Protein AF-A0A2D4J0N1-F1 (afdb_monomer)

InterPro domains:
  IPR003316 E2F/DP family, winged-helix DNA-binding domain [PF02319] (2-57)
  IPR003316 E2F/DP family, winged-helix DNA-binding domain [SM01372] (1-57)
  IPR015633 E2F Family [PTHR12081] (1-109)
  IPR036388 Winged helix-like DNA-binding domain superfamily [G3DSA:1.10.10.10] (1-60)
  IPR036390 Winged helix DNA-binding domain superfamily [SSF46785] (2-55)
  IPR037241 E2F-DP heterodimerization region [SSF144074] (69-108)

Mean predicted aligned error: 12.33 Å

Foldseek 3Di:
DVLVVQQLQDEQSKDFQVVSCVVVVPPDSVVVCVVVVVCVVVPQWDDPDPGIIGGPDPDDRHDPPVVVVVVVVVVVVVVVVVVVVVVVVVVVVVVVVVVVVVVVVVVVD

Nearest PDB structures (foldseek):
  1cf7-assembly1_A  TM=9.723E-01  e=5.950E-06  Homo sapiens
  5hs9-assembly1_B  TM=6.676E-01  e=5.054E-02  Bacillus subtilis subsp. subtilis str. 168
  8f8u-assembly1_A  TM=6.420E-01  e=2.590E+00  Klebsiella pneumoniae subsp. pneumoniae 1158
  4p9u-assembly2_A  TM=7.493E-01  e=7.297E+00  Vibrio cholerae

Secondary structure (DSSP, 8-state):
-HHHHHHHHSGGGEEEHHHHHHHTT-S-THHHHHHHHHHHHTTSEEEEETTEEEE-S--TTTHHHHHHHHHHHHHHHHHHHHHHHHHHHHHHHHHHHHHHHHHHHHH--

Radius of gyration: 28.53 Å; Cα contacts (8 Å, |Δi|>4): 82; chains: 1; bounding box: 64×23×78 Å

pLDDT: mean 80.96, std 12.72, range [46.28, 97.12]

Organism: NCBI:txid129467

Sequence (109 aa):
TKFVSLLQEAKDGVLDLKAAADTLAVRQKRRIYDITNVLEGIDLIEKKSKNSIQWKGVGAGCNTKEVIERLRYLEAEIEELEIKEKELDQQKLWLQQSIKNVKEDSINK

Structure (mmCIF, N/CA/C/O backbone):
data_AF-A0A2D4J0N1-F1
#
_entry.id   AF-A0A2D4J0N1-F1
#
loop_
_atom_site.group_PDB
_atom_site.id
_atom_site.type_symbol
_atom_site.label_atom_id
_atom_site.label_alt_id
_atom_site.label_comp_id
_atom_site.label_asym_id
_atom_site.label_entity_id
_atom_site.label_seq_id
_atom_site.pdbx_PDB_ins_code
_atom_site.Cartn_x
_atom_site.Cartn_y
_atom_site.Cartn_z
_atom_site.occupancy
_atom_site.B_iso_or_equiv
_atom_site.auth_seq_id
_atom_site.auth_comp_id
_atom_site.auth_asym_id
_atom_site.auth_atom_id
_atom_site.pdbx_PDB_model_num
ATOM 1 N N . THR A 1 1 ? 13.668 12.816 -18.605 1.00 58.03 1 THR A N 1
ATOM 2 C CA . THR A 1 1 ? 12.321 12.672 -18.006 1.00 58.03 1 THR A CA 1
ATOM 3 C C . THR A 1 1 ? 11.466 11.571 -18.632 1.00 58.03 1 THR A C 1
ATOM 5 O O . THR A 1 1 ? 10.650 11.021 -17.915 1.00 58.03 1 THR A O 1
ATOM 8 N N . LYS A 1 2 ? 11.685 11.152 -19.891 1.00 76.06 2 LYS A N 1
ATOM 9 C CA . LYS A 1 2 ? 10.863 10.122 -20.570 1.00 76.06 2 LYS A CA 1
ATOM 10 C C . LYS A 1 2 ? 10.742 8.749 -19.870 1.00 76.06 2 LYS A C 1
ATOM 12 O O . LYS A 1 2 ? 9.695 8.131 -19.967 1.00 76.06 2 LYS A O 1
ATOM 17 N N . PHE A 1 3 ? 11.779 8.268 -19.170 1.00 77.50 3 PHE A N 1
ATOM 18 C CA . PHE A 1 3 ? 11.726 6.967 -18.470 1.00 77.50 3 PHE A CA 1
ATOM 19 C C . PHE A 1 3 ? 10.685 6.955 -17.342 1.00 77.50 3 PHE A C 1
ATOM 21 O O . PHE A 1 3 ? 9.946 5.990 -17.199 1.00 77.50 3 PHE A O 1
ATOM 28 N N . VAL A 1 4 ? 10.599 8.049 -16.578 1.00 77.38 4 VAL A N 1
ATOM 29 C CA . VAL A 1 4 ? 9.616 8.189 -15.494 1.00 77.38 4 VAL A CA 1
ATOM 30 C C . VAL A 1 4 ? 8.205 8.321 -16.064 1.00 77.38 4 VAL A C 1
ATOM 32 O O . VAL A 1 4 ? 7.297 7.699 -15.534 1.00 77.38 4 VAL A O 1
ATOM 35 N N . SER A 1 5 ? 8.023 9.047 -17.172 1.00 77.50 5 SER A N 1
ATOM 36 C CA . SER A 1 5 ? 6.723 9.124 -17.855 1.00 77.50 5 SER A CA 1
ATOM 37 C C . SER A 1 5 ? 6.242 7.747 -18.318 1.00 77.50 5 SER A C 1
ATOM 39 O O . SER A 1 5 ? 5.121 7.374 -18.008 1.00 77.50 5 SER A O 1
ATOM 41 N N . LEU A 1 6 ? 7.111 6.939 -18.939 1.00 79.69 6 LEU A N 1
ATOM 42 C CA . LEU A 1 6 ? 6.765 5.566 -19.336 1.00 79.69 6 LEU A CA 1
ATOM 43 C C . LEU A 1 6 ? 6.404 4.679 -18.142 1.00 79.69 6 LEU A C 1
ATOM 45 O O . LEU A 1 6 ? 5.522 3.838 -18.242 1.00 79.69 6 LEU A O 1
ATOM 49 N N . LEU A 1 7 ? 7.082 4.868 -17.012 1.00 78.25 7 LEU A N 1
ATOM 50 C CA . LEU A 1 7 ? 6.816 4.130 -15.781 1.00 78.25 7 LEU A CA 1
ATOM 51 C C . LEU A 1 7 ? 5.500 4.558 -15.110 1.00 78.25 7 LEU A C 1
ATOM 53 O O . LEU A 1 7 ? 4.833 3.729 -14.503 1.00 78.25 7 LEU A O 1
ATOM 57 N N . GLN A 1 8 ? 5.119 5.833 -15.238 1.00 73.00 8 GLN A N 1
ATOM 58 C CA . GLN A 1 8 ? 3.842 6.374 -14.758 1.00 73.00 8 GLN A CA 1
ATOM 59 C C . GLN A 1 8 ? 2.663 6.027 -15.679 1.00 73.00 8 GLN A C 1
ATOM 61 O O . GLN A 1 8 ? 1.549 5.865 -15.196 1.00 73.00 8 GLN A O 1
ATOM 66 N N . GLU A 1 9 ? 2.898 5.918 -16.987 1.00 73.75 9 GLU A N 1
ATOM 67 C CA . GLU A 1 9 ? 1.902 5.510 -17.987 1.00 73.75 9 GLU A CA 1
ATOM 68 C C . GLU A 1 9 ? 1.709 3.985 -18.036 1.00 73.75 9 GLU A C 1
ATOM 70 O O . GLU A 1 9 ? 0.692 3.501 -18.535 1.00 73.75 9 GLU A O 1
ATOM 75 N N . ALA A 1 10 ? 2.675 3.216 -17.523 1.00 73.75 10 ALA A N 1
ATOM 76 C CA . ALA A 1 10 ? 2.598 1.766 -17.473 1.00 73.75 10 ALA A CA 1
ATOM 77 C C . ALA A 1 10 ? 1.452 1.300 -16.563 1.00 73.75 10 ALA A C 1
ATOM 79 O O . ALA A 1 10 ? 1.384 1.632 -15.376 1.00 73.75 10 ALA A O 1
ATOM 80 N N . LYS A 1 11 ? 0.570 0.471 -17.129 1.00 66.50 11 LYS A N 1
ATOM 81 C CA . LYS A 1 11 ? -0.519 -0.176 -16.397 1.00 66.50 11 LYS A CA 1
ATOM 82 C C . LYS A 1 11 ? 0.055 -1.036 -15.266 1.00 66.50 11 LYS A C 1
ATOM 84 O O . LYS A 1 11 ? 1.051 -1.734 -15.457 1.00 66.50 11 LYS A O 1
ATOM 89 N N . ASP A 1 12 ? -0.553 -0.947 -14.088 1.00 68.94 12 ASP A N 1
ATOM 90 C CA . ASP A 1 12 ? -0.123 -1.641 -12.867 1.00 68.94 12 ASP A CA 1
ATOM 91 C C . ASP A 1 12 ? 1.308 -1.279 -12.413 1.00 68.94 12 ASP A C 1
ATOM 93 O O . ASP A 1 12 ? 1.911 -1.973 -11.593 1.00 68.94 12 ASP A O 1
ATOM 97 N N . GLY A 1 13 ? 1.860 -0.160 -12.916 1.00 75.12 13 GLY A N 1
ATOM 98 C CA . GLY A 1 13 ? 3.158 0.361 -12.487 1.00 75.12 13 GLY A CA 1
ATOM 99 C C . GLY A 1 13 ? 4.309 -0.560 -12.876 1.00 75.12 13 GLY A C 1
ATOM 100 O O . GLY A 1 13 ? 5.423 -0.393 -12.383 1.00 75.12 13 GLY A O 1
ATOM 101 N N . VAL A 1 14 ? 4.051 -1.545 -13.741 1.00 82.25 14 VAL A N 1
ATOM 102 C CA . VAL A 1 14 ? 5.027 -2.526 -14.200 1.00 82.25 14 VAL A CA 1
ATOM 103 C C . VAL A 1 14 ? 5.551 -2.106 -15.562 1.00 82.25 14 VAL A C 1
ATOM 105 O O . VAL A 1 14 ? 4.831 -2.130 -16.557 1.00 82.25 14 VAL A O 1
ATOM 108 N N . LEU A 1 15 ? 6.839 -1.787 -15.628 1.00 84.75 15 LEU A N 1
ATOM 109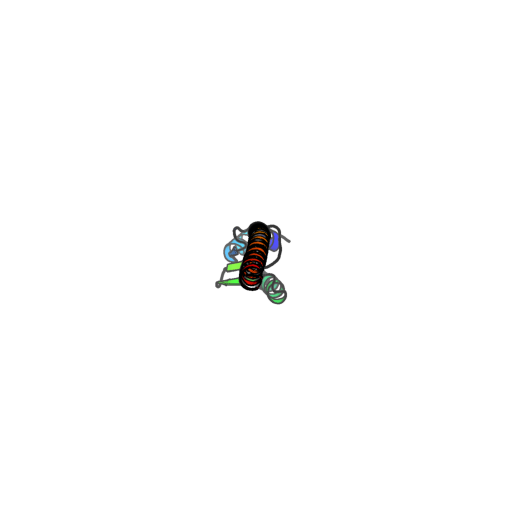 C CA . LEU A 1 15 ? 7.506 -1.424 -16.871 1.00 84.75 15 LEU A CA 1
ATOM 110 C C . LEU A 1 15 ? 8.396 -2.570 -17.359 1.00 84.75 15 LEU A C 1
ATOM 112 O O . LEU A 1 15 ? 9.256 -3.068 -16.624 1.00 84.75 15 LEU A O 1
ATOM 116 N N . ASP A 1 16 ? 8.217 -2.962 -18.623 1.00 86.62 16 ASP A N 1
ATOM 117 C CA . ASP A 1 16 ? 9.156 -3.841 -19.323 1.00 86.62 16 ASP A CA 1
ATOM 118 C C . ASP A 1 16 ? 10.355 -3.022 -19.814 1.00 86.62 16 ASP A C 1
ATOM 120 O O . ASP A 1 16 ? 10.234 -2.100 -20.626 1.00 86.62 16 ASP A O 1
ATOM 124 N N . LEU A 1 17 ? 11.540 -3.385 -19.330 1.00 84.19 17 LEU A N 1
ATOM 125 C CA . LEU A 1 17 ? 12.800 -2.737 -19.670 1.00 84.19 17 LEU A CA 1
ATOM 126 C C . LEU A 1 17 ? 13.153 -2.880 -21.156 1.00 84.19 17 LEU A C 1
ATOM 128 O O . LEU A 1 17 ? 13.850 -2.016 -21.686 1.00 84.19 17 LEU A O 1
ATOM 132 N N . LYS A 1 18 ? 12.694 -3.938 -21.839 1.00 81.75 18 LYS A N 1
ATOM 133 C CA . LYS A 1 18 ? 12.892 -4.099 -23.288 1.00 81.75 18 LYS A CA 1
ATOM 134 C C . LYS A 1 18 ? 12.054 -3.087 -24.060 1.00 81.75 18 LYS A C 1
ATOM 136 O O . LYS A 1 18 ? 12.613 -2.300 -24.815 1.00 81.75 18 LYS A O 1
ATOM 141 N N . ALA A 1 19 ? 10.751 -3.042 -23.782 1.00 81.88 19 ALA A N 1
ATOM 142 C CA . ALA A 1 19 ? 9.836 -2.093 -24.412 1.00 81.88 19 ALA A CA 1
ATOM 143 C C . ALA A 1 19 ? 10.237 -0.636 -24.122 1.00 81.88 19 ALA A C 1
ATOM 145 O O . ALA A 1 19 ? 10.218 0.215 -25.014 1.00 81.88 19 ALA A O 1
ATOM 146 N N . ALA A 1 20 ? 10.676 -0.351 -22.892 1.00 81.25 20 ALA A N 1
ATOM 147 C CA . ALA A 1 20 ? 11.196 0.959 -22.522 1.00 81.25 20 ALA A CA 1
ATOM 148 C C . ALA A 1 20 ? 12.493 1.301 -23.273 1.00 81.25 20 ALA A C 1
ATOM 150 O O . ALA A 1 20 ? 12.642 2.432 -23.731 1.00 81.25 20 ALA A O 1
ATOM 151 N N . ALA A 1 21 ? 13.422 0.351 -23.433 1.00 79.81 21 ALA A N 1
ATOM 152 C CA . ALA A 1 21 ? 14.663 0.571 -24.177 1.00 79.81 21 ALA A CA 1
ATOM 153 C C . ALA A 1 21 ? 14.407 0.873 -25.663 1.00 79.81 21 ALA A C 1
ATOM 155 O O . ALA A 1 21 ? 15.060 1.765 -26.214 1.00 79.81 21 ALA A O 1
ATOM 156 N N . ASP A 1 22 ? 13.437 0.183 -26.268 1.00 79.81 22 ASP A N 1
ATOM 157 C CA . ASP A 1 22 ? 13.029 0.386 -27.660 1.00 79.81 22 ASP A CA 1
ATOM 158 C C . ASP A 1 22 ? 12.345 1.754 -27.836 1.00 79.81 22 ASP A C 1
ATOM 160 O O . ASP A 1 22 ? 12.720 2.536 -28.711 1.00 79.81 22 ASP A O 1
ATOM 164 N N . THR A 1 23 ? 11.424 2.108 -26.933 1.00 76.75 23 THR A N 1
ATOM 165 C CA . THR A 1 23 ? 10.681 3.386 -26.962 1.00 76.75 23 THR A CA 1
ATOM 166 C C . THR A 1 23 ? 11.580 4.596 -26.704 1.00 76.75 23 THR A C 1
ATOM 168 O O . THR A 1 23 ? 11.410 5.667 -27.288 1.00 76.75 23 THR A O 1
ATOM 171 N N . LEU A 1 24 ? 12.568 4.446 -25.824 1.00 73.94 24 LEU A N 1
ATOM 172 C CA . LEU A 1 24 ? 13.511 5.510 -25.490 1.00 73.94 24 LEU A CA 1
ATOM 173 C C . LEU A 1 24 ? 14.659 5.629 -26.503 1.00 73.94 24 LEU A C 1
ATOM 175 O O . LEU A 1 24 ? 15.503 6.513 -26.336 1.00 73.94 24 LEU A O 1
ATOM 179 N N . ALA A 1 25 ? 14.696 4.767 -27.532 1.00 66.56 25 ALA A N 1
ATOM 180 C CA . ALA A 1 25 ? 15.747 4.696 -28.549 1.00 66.56 25 ALA A CA 1
ATOM 181 C C . ALA A 1 25 ? 17.157 4.772 -27.935 1.00 66.56 25 ALA A C 1
ATOM 183 O O . ALA A 1 25 ? 18.061 5.448 -28.444 1.00 66.56 25 ALA A O 1
ATOM 184 N N . VAL A 1 26 ? 17.343 4.124 -26.779 1.00 64.81 26 VAL A N 1
ATOM 185 C CA . VAL A 1 26 ? 18.580 4.256 -26.013 1.00 64.81 26 VAL A CA 1
ATOM 186 C C . VAL A 1 26 ? 19.668 3.498 -26.756 1.00 64.81 26 VAL A C 1
ATOM 188 O O . VAL A 1 26 ? 19.737 2.273 -26.703 1.00 64.81 26 VAL A O 1
ATOM 191 N N . ARG A 1 27 ? 20.569 4.235 -27.415 1.00 61.03 27 ARG A N 1
ATOM 192 C CA . ARG A 1 27 ? 21.706 3.666 -28.162 1.00 61.03 27 ARG A CA 1
ATOM 193 C C . ARG A 1 27 ? 22.597 2.737 -27.316 1.00 61.03 27 ARG A C 1
ATOM 195 O O . ARG A 1 27 ? 23.360 1.959 -27.875 1.00 61.03 27 ARG A O 1
ATOM 202 N N . GLN A 1 28 ? 22.516 2.802 -25.981 1.00 65.69 28 GLN A N 1
ATOM 203 C CA . GLN A 1 28 ? 23.273 1.965 -25.045 1.00 65.69 28 GLN A CA 1
ATOM 204 C C . GLN A 1 28 ? 22.405 1.462 -23.882 1.00 65.69 28 GLN A C 1
ATOM 206 O O . GLN A 1 28 ? 22.041 2.225 -22.985 1.00 65.69 28 GLN A O 1
ATOM 211 N N . LYS A 1 29 ? 22.194 0.140 -23.814 1.00 73.19 29 LYS A N 1
ATOM 212 C CA . LYS A 1 29 ? 21.461 -0.541 -22.724 1.00 73.19 29 LYS A CA 1
ATOM 213 C C . LYS A 1 29 ? 22.018 -0.258 -21.317 1.00 73.19 29 LYS A C 1
ATOM 215 O O . LYS A 1 29 ? 21.310 -0.434 -20.333 1.00 73.19 29 LYS A O 1
ATOM 220 N N . ARG A 1 30 ? 23.260 0.234 -21.206 1.00 81.69 30 ARG A N 1
ATOM 221 C CA . ARG A 1 30 ? 23.919 0.570 -19.934 1.00 81.69 30 ARG A CA 1
ATOM 222 C C . ARG A 1 30 ? 23.235 1.709 -19.166 1.00 81.69 30 ARG A C 1
ATOM 224 O O . ARG A 1 30 ? 23.272 1.676 -17.941 1.00 81.69 30 ARG A O 1
ATOM 231 N N . ARG A 1 31 ? 22.608 2.676 -19.852 1.00 83.19 31 ARG A N 1
ATOM 232 C CA . ARG A 1 31 ? 21.985 3.857 -19.216 1.00 83.19 31 ARG A CA 1
ATOM 233 C C . ARG A 1 31 ? 20.700 3.542 -18.456 1.00 83.19 31 ARG A C 1
ATOM 235 O O . ARG A 1 31 ? 20.375 4.254 -17.516 1.00 83.19 31 ARG A O 1
ATOM 242 N N . ILE A 1 32 ? 20.011 2.462 -18.822 1.00 83.50 32 ILE A N 1
ATOM 243 C CA . ILE A 1 32 ? 18.830 1.997 -18.088 1.00 83.50 32 ILE A CA 1
ATOM 244 C C . ILE A 1 32 ? 19.226 1.593 -16.668 1.00 83.50 32 ILE A C 1
ATOM 246 O O . ILE A 1 32 ? 18.575 2.028 -15.729 1.00 83.50 32 ILE A O 1
ATOM 250 N N . TYR A 1 33 ? 20.344 0.878 -16.502 1.00 85.94 33 TYR A N 1
ATOM 251 C CA . TYR A 1 33 ? 20.811 0.468 -15.175 1.00 85.94 33 TYR A CA 1
ATOM 252 C C . TYR A 1 33 ? 21.217 1.640 -14.286 1.00 85.94 33 TYR A C 1
ATOM 254 O O . TYR A 1 33 ? 21.006 1.588 -13.085 1.00 85.94 33 TYR A O 1
ATOM 262 N N . ASP A 1 34 ? 21.775 2.710 -14.856 1.00 86.88 34 ASP A N 1
ATOM 263 C CA . ASP A 1 34 ? 22.107 3.895 -14.056 1.00 86.88 34 ASP A CA 1
ATOM 264 C C . ASP A 1 34 ? 20.838 4.533 -13.474 1.00 86.88 34 ASP A C 1
ATOM 266 O O . ASP A 1 34 ? 20.818 4.921 -12.312 1.00 86.88 34 ASP A O 1
ATOM 270 N N . ILE A 1 35 ? 19.754 4.577 -14.256 1.00 86.19 35 ILE A N 1
ATOM 271 C CA . ILE A 1 35 ? 18.459 5.087 -13.796 1.00 86.19 35 ILE A CA 1
ATOM 272 C C . ILE A 1 35 ? 17.821 4.114 -12.798 1.00 86.19 35 ILE A C 1
ATOM 274 O O . ILE A 1 35 ? 17.367 4.547 -11.741 1.00 86.19 35 ILE A O 1
ATOM 278 N N . THR A 1 36 ? 17.796 2.810 -13.097 1.00 87.69 36 THR A N 1
ATOM 279 C CA . THR A 1 36 ? 17.167 1.827 -12.204 1.00 87.69 36 THR A CA 1
ATOM 280 C C . THR A 1 36 ? 17.911 1.700 -10.884 1.00 87.69 36 THR A C 1
ATOM 282 O O . THR A 1 36 ? 17.253 1.645 -9.863 1.00 87.69 36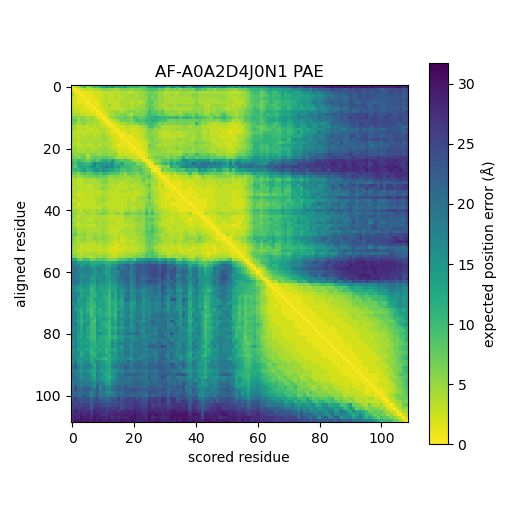 THR A O 1
ATOM 285 N N . ASN A 1 37 ? 19.245 1.739 -10.863 1.00 89.69 37 ASN A N 1
ATOM 286 C CA . ASN A 1 37 ? 20.014 1.623 -9.620 1.00 89.69 37 ASN A CA 1
ATOM 287 C C . ASN A 1 37 ? 19.796 2.823 -8.692 1.00 89.69 37 ASN A C 1
ATOM 289 O O . ASN A 1 37 ? 19.759 2.657 -7.479 1.00 89.69 37 ASN A O 1
ATOM 293 N N . VAL A 1 38 ? 19.651 4.032 -9.246 1.00 90.12 38 VAL A N 1
ATOM 294 C CA . VAL A 1 38 ? 19.328 5.220 -8.442 1.00 90.12 38 VAL A CA 1
ATOM 295 C C . VAL A 1 38 ? 17.904 5.121 -7.899 1.00 90.12 38 VAL A C 1
ATOM 297 O O . VAL A 1 38 ? 17.685 5.371 -6.720 1.00 90.12 38 VAL A O 1
ATOM 300 N N . LEU A 1 39 ? 16.937 4.726 -8.732 1.00 86.50 39 LEU A N 1
ATOM 301 C CA . LEU A 1 39 ? 15.545 4.582 -8.298 1.00 86.50 39 LEU A CA 1
ATOM 302 C C . LEU A 1 39 ? 15.349 3.423 -7.307 1.00 86.50 39 LEU A C 1
ATOM 304 O O . LEU A 1 39 ? 14.535 3.548 -6.401 1.00 86.50 39 LEU A O 1
ATOM 308 N N . GLU A 1 40 ? 16.091 2.329 -7.456 1.00 88.38 40 GLU A N 1
ATOM 309 C CA . GLU A 1 40 ? 16.119 1.191 -6.528 1.00 88.38 40 GLU A CA 1
ATOM 310 C C . GLU A 1 40 ? 16.837 1.572 -5.228 1.00 88.38 40 GLU A C 1
ATOM 312 O O . GLU A 1 40 ? 16.361 1.255 -4.146 1.00 88.38 40 GLU A O 1
ATOM 317 N N . GLY A 1 41 ? 17.929 2.340 -5.311 1.00 85.81 41 GLY A N 1
ATOM 318 C CA . GLY A 1 41 ? 18.654 2.840 -4.140 1.00 85.81 41 GLY A CA 1
ATOM 319 C C . GLY A 1 41 ? 17.858 3.831 -3.283 1.00 85.81 41 GLY A C 1
ATOM 320 O O . GLY A 1 41 ? 18.158 3.985 -2.104 1.00 85.81 41 GLY A O 1
ATOM 321 N N . ILE A 1 42 ? 16.842 4.484 -3.858 1.00 86.19 42 ILE A N 1
ATOM 322 C CA . ILE A 1 42 ? 15.884 5.357 -3.153 1.00 86.19 42 ILE A CA 1
ATOM 323 C C . ILE A 1 42 ? 14.558 4.605 -2.872 1.00 86.19 42 ILE A C 1
ATOM 325 O O . ILE A 1 42 ? 13.604 5.191 -2.374 1.00 86.19 42 ILE A O 1
ATOM 329 N N . ASP A 1 43 ? 14.481 3.306 -3.186 1.00 84.00 43 ASP A N 1
ATOM 330 C CA . ASP A 1 43 ? 13.307 2.433 -2.994 1.00 84.00 43 ASP A CA 1
ATOM 331 C C . ASP A 1 43 ? 12.015 2.926 -3.687 1.00 84.00 43 ASP A C 1
ATOM 333 O O . ASP A 1 43 ? 10.890 2.681 -3.256 1.00 84.00 43 ASP A O 1
ATOM 337 N N . LEU A 1 44 ? 12.156 3.632 -4.815 1.00 83.12 44 LEU A N 1
ATOM 338 C CA . LEU A 1 44 ? 11.025 4.061 -5.650 1.00 83.12 44 LEU A CA 1
ATOM 339 C C . LEU A 1 44 ? 10.597 2.998 -6.662 1.00 83.12 44 LEU A C 1
ATOM 341 O O . LEU A 1 44 ? 9.497 3.084 -7.217 1.00 83.12 44 LEU A O 1
ATOM 345 N N . ILE A 1 45 ? 11.452 2.008 -6.914 1.00 84.25 45 ILE A N 1
ATOM 346 C CA . ILE A 1 45 ? 11.159 0.860 -7.768 1.00 84.25 45 ILE A CA 1
ATOM 347 C C . ILE A 1 45 ? 11.677 -0.425 -7.139 1.00 84.25 45 ILE A C 1
ATOM 349 O O . ILE A 1 45 ? 12.656 -0.414 -6.401 1.00 84.25 45 ILE A O 1
ATOM 353 N N . GLU A 1 46 ? 11.076 -1.543 -7.521 1.00 86.69 46 GLU A N 1
ATOM 354 C CA . GLU A 1 46 ? 11.592 -2.873 -7.223 1.00 86.69 46 GLU A CA 1
ATOM 355 C C . GLU A 1 46 ? 11.704 -3.734 -8.479 1.00 86.69 46 GLU A C 1
ATOM 357 O O . GLU A 1 46 ? 11.017 -3.533 -9.486 1.00 86.69 46 GLU A O 1
ATOM 362 N N . LYS A 1 47 ? 12.581 -4.733 -8.421 1.00 88.50 47 LYS A N 1
ATOM 363 C CA . LYS A 1 47 ? 12.760 -5.689 -9.506 1.00 88.50 47 LYS A CA 1
ATOM 364 C C . LYS A 1 47 ? 11.746 -6.825 -9.387 1.00 88.50 47 LYS A C 1
ATOM 366 O O . LYS A 1 47 ? 11.879 -7.692 -8.530 1.00 88.50 47 LYS A O 1
ATOM 371 N N . LYS A 1 48 ? 10.793 -6.876 -10.318 1.00 85.25 48 LYS A N 1
ATOM 372 C CA . LYS A 1 48 ? 9.811 -7.967 -10.423 1.00 85.25 48 LYS A CA 1
ATOM 373 C C . LYS A 1 48 ? 10.372 -9.174 -11.175 1.00 85.25 48 LYS A C 1
ATOM 375 O O . LYS A 1 48 ? 10.126 -10.318 -10.809 1.00 85.25 48 LYS A O 1
ATOM 380 N N . SER A 1 49 ? 11.143 -8.938 -12.241 1.00 87.50 49 SER A N 1
ATOM 381 C CA . SER A 1 49 ? 11.844 -9.990 -12.991 1.00 87.50 49 SER A CA 1
ATOM 382 C C . SER A 1 49 ? 13.054 -9.437 -13.757 1.00 87.50 49 SER A C 1
ATOM 384 O O . SER A 1 49 ? 13.335 -8.241 -13.731 1.00 87.50 49 SER A O 1
ATOM 386 N N . LYS A 1 50 ? 13.814 -10.296 -14.459 1.00 82.81 50 LYS A N 1
ATOM 387 C CA . LYS A 1 50 ? 15.044 -9.897 -15.182 1.00 82.81 50 LYS A CA 1
ATOM 388 C C . LYS A 1 50 ? 14.835 -8.734 -16.167 1.00 82.81 50 LYS A C 1
ATOM 390 O O . LYS A 1 50 ? 15.776 -7.979 -16.379 1.00 82.81 50 LYS A O 1
ATOM 395 N N . ASN A 1 51 ? 13.636 -8.589 -16.738 1.00 84.62 51 ASN A N 1
ATOM 396 C CA . ASN A 1 51 ? 13.296 -7.510 -17.673 1.00 84.62 51 ASN A CA 1
ATOM 397 C C . ASN A 1 51 ? 12.116 -6.654 -17.189 1.00 84.62 51 ASN A C 1
ATOM 399 O O . ASN A 1 51 ? 11.565 -5.901 -17.978 1.00 84.62 51 ASN A O 1
ATOM 403 N N . SER A 1 52 ? 11.698 -6.778 -15.929 1.00 85.94 52 SER A N 1
ATOM 404 C CA . SER A 1 52 ? 10.501 -6.105 -15.426 1.00 85.94 52 SER A CA 1
ATOM 405 C C . SER A 1 52 ? 10.785 -5.444 -14.090 1.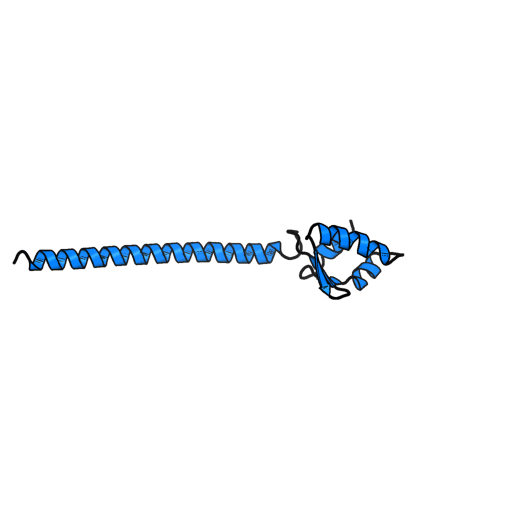00 85.94 52 SER A C 1
ATOM 407 O O . SER A 1 52 ? 11.269 -6.092 -13.157 1.00 85.94 52 SER A O 1
ATOM 409 N N . ILE A 1 53 ? 10.470 -4.157 -14.014 1.00 87.50 53 ILE A N 1
ATOM 410 C CA . ILE A 1 53 ? 10.528 -3.371 -12.785 1.00 87.50 53 I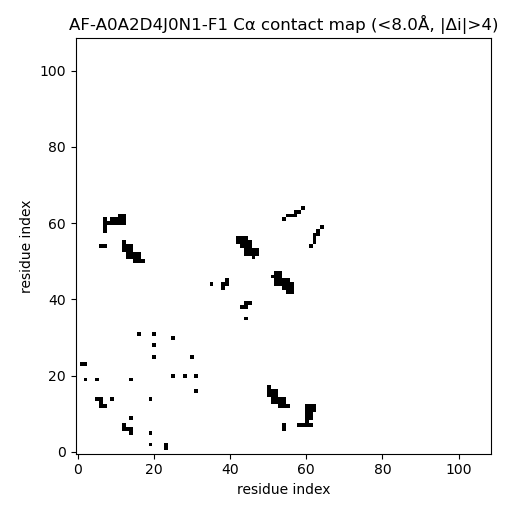LE A CA 1
ATOM 411 C C . ILE A 1 53 ? 9.127 -2.890 -12.433 1.00 87.50 53 ILE A C 1
ATOM 413 O O . ILE A 1 53 ? 8.298 -2.690 -13.321 1.00 87.50 53 ILE A O 1
ATOM 417 N N . GLN A 1 54 ? 8.875 -2.710 -11.145 1.00 86.38 54 GLN A N 1
ATOM 418 C CA . GLN A 1 54 ? 7.612 -2.215 -10.624 1.00 86.38 54 GLN A CA 1
ATOM 419 C C . GLN A 1 54 ? 7.839 -0.906 -9.874 1.00 86.38 54 GLN A C 1
ATOM 421 O O . GLN A 1 54 ? 8.780 -0.781 -9.093 1.00 86.38 54 GLN A O 1
ATOM 426 N N . TRP A 1 55 ? 6.985 0.077 -10.133 1.00 84.31 55 TRP A N 1
ATOM 427 C CA . TRP A 1 55 ? 6.977 1.364 -9.458 1.00 84.31 55 TRP A CA 1
ATOM 428 C C . TRP A 1 55 ? 6.349 1.237 -8.069 1.00 84.31 55 TRP A C 1
ATOM 430 O O . TRP A 1 55 ? 5.173 0.894 -7.928 1.00 84.31 55 TRP A O 1
ATOM 440 N N . LYS A 1 56 ? 7.145 1.544 -7.044 1.00 77.56 56 LYS A N 1
ATOM 441 C CA . LYS A 1 56 ? 6.721 1.622 -5.640 1.00 77.56 56 LYS A CA 1
ATOM 442 C C . LYS A 1 56 ? 6.324 3.028 -5.213 1.00 77.56 56 LYS A C 1
ATOM 444 O O . LYS A 1 56 ? 5.548 3.180 -4.274 1.00 77.56 56 LYS A O 1
ATOM 449 N N . GLY A 1 57 ? 6.843 4.052 -5.889 1.00 65.69 57 GLY A N 1
ATOM 450 C CA . GLY A 1 57 ? 6.622 5.441 -5.502 1.00 65.69 57 GLY A CA 1
ATOM 451 C C . GLY A 1 57 ? 5.140 5.833 -5.439 1.00 65.69 57 GLY A C 1
ATOM 452 O O . GLY A 1 57 ? 4.315 5.407 -6.251 1.00 65.69 57 GLY A O 1
ATOM 453 N N . VAL A 1 58 ? 4.803 6.719 -4.502 1.00 58.28 58 VAL A N 1
ATOM 454 C CA . VAL A 1 58 ? 3.488 7.370 -4.437 1.00 58.28 58 VAL A CA 1
ATOM 455 C C . VAL A 1 58 ? 3.397 8.345 -5.616 1.00 58.28 58 VAL A C 1
ATOM 457 O O . VAL A 1 58 ? 3.924 9.452 -5.569 1.00 58.28 58 VAL A O 1
ATOM 460 N N . GLY A 1 59 ? 2.813 7.909 -6.731 1.00 52.81 59 GLY A N 1
ATOM 461 C CA . GLY A 1 59 ? 2.764 8.676 -7.975 1.00 52.81 59 GLY A CA 1
ATOM 462 C C . GLY A 1 59 ? 1.561 8.300 -8.835 1.00 52.81 59 GLY A C 1
ATOM 463 O O . GLY A 1 59 ? 1.108 7.157 -8.810 1.00 52.81 59 GLY A O 1
ATOM 464 N N . ALA A 1 60 ? 1.069 9.285 -9.592 1.00 46.66 60 ALA A N 1
ATOM 465 C CA . ALA A 1 60 ? -0.257 9.393 -10.220 1.00 46.66 60 ALA A CA 1
ATOM 466 C C . ALA A 1 60 ? -0.683 8.307 -11.239 1.00 46.66 60 ALA A C 1
ATOM 468 O O . ALA A 1 60 ? -1.674 8.500 -11.940 1.00 46.66 60 ALA A O 1
ATOM 469 N N . GLY A 1 61 ? 0.034 7.189 -11.337 1.00 51.91 61 GLY A N 1
ATOM 470 C CA . GLY A 1 61 ? -0.176 6.175 -12.372 1.00 51.91 61 GLY A CA 1
ATOM 471 C C . GLY A 1 61 ? -0.716 4.835 -11.892 1.00 51.91 61 GLY A C 1
ATOM 472 O O . GLY A 1 61 ? -1.450 4.195 -12.635 1.00 51.91 61 GLY A O 1
ATOM 473 N N . CYS A 1 62 ? -0.389 4.393 -10.673 1.00 53.16 62 CYS A N 1
ATOM 474 C CA . CYS A 1 62 ? -0.623 2.985 -10.348 1.00 53.16 62 CYS A CA 1
ATOM 475 C C . CYS A 1 62 ? -1.146 2.707 -8.942 1.00 53.16 62 CYS A C 1
ATOM 477 O O . CYS A 1 62 ? -2.186 2.082 -8.797 1.00 53.16 62 CYS A O 1
ATOM 479 N N . ASN A 1 63 ? -0.479 3.183 -7.896 1.00 54.53 63 ASN A N 1
ATOM 480 C CA . ASN A 1 63 ? -0.820 2.711 -6.550 1.00 54.53 63 ASN A CA 1
ATOM 481 C C . ASN A 1 63 ? -1.806 3.653 -5.859 1.00 54.53 63 ASN A C 1
ATOM 483 O O . ASN A 1 63 ? -2.573 3.239 -5.008 1.00 54.53 63 ASN A O 1
ATOM 487 N N . THR A 1 64 ? -1.840 4.927 -6.244 1.00 59.25 64 THR A N 1
ATOM 488 C CA . THR A 1 64 ? -2.566 5.942 -5.481 1.00 59.25 64 THR A CA 1
ATOM 489 C C . THR A 1 64 ? -4.083 5.785 -5.570 1.00 59.25 64 THR A C 1
ATOM 491 O O . THR A 1 64 ? -4.745 5.986 -4.568 1.00 59.25 64 THR A O 1
ATOM 494 N N . LYS A 1 65 ? -4.666 5.402 -6.714 1.00 60.84 65 LYS A N 1
ATOM 495 C CA . LYS A 1 65 ? -6.136 5.288 -6.820 1.00 60.84 65 LYS A CA 1
ATOM 496 C C . LYS A 1 65 ? -6.683 4.080 -6.067 1.00 60.84 65 LYS A C 1
ATOM 498 O O . LYS A 1 65 ? -7.577 4.262 -5.253 1.00 60.84 65 LYS A O 1
ATOM 503 N N . GLU A 1 66 ? -6.114 2.899 -6.294 1.00 66.38 66 GLU A N 1
ATOM 504 C CA . GLU A 1 66 ? -6.524 1.672 -5.602 1.00 66.38 66 GLU A CA 1
ATOM 505 C C . GLU A 1 66 ? -6.224 1.755 -4.100 1.00 66.38 66 GLU A C 1
ATOM 507 O O . GLU A 1 66 ? -7.069 1.402 -3.285 1.00 66.38 66 GLU A O 1
ATOM 512 N N . VAL A 1 67 ? -5.066 2.306 -3.709 1.00 70.62 67 VAL A N 1
ATOM 513 C CA . VAL A 1 67 ? -4.742 2.521 -2.291 1.00 70.62 67 VAL A CA 1
ATOM 514 C C . VAL A 1 67 ? -5.661 3.566 -1.666 1.00 70.62 67 VAL A C 1
ATOM 516 O O . VAL A 1 67 ? -6.122 3.339 -0.558 1.00 70.62 67 VAL A O 1
ATOM 519 N N . ILE A 1 68 ? -5.984 4.675 -2.342 1.00 74.44 68 ILE A N 1
ATOM 520 C CA . ILE A 1 68 ? -6.940 5.668 -1.814 1.00 74.44 68 ILE A CA 1
ATOM 521 C C . ILE A 1 68 ? -8.347 5.078 -1.710 1.00 74.44 68 ILE A C 1
ATOM 523 O O . ILE A 1 68 ? -9.061 5.362 -0.755 1.00 74.44 68 ILE A O 1
ATOM 527 N N . GLU A 1 69 ? -8.780 4.288 -2.687 1.00 79.69 69 GLU A N 1
ATOM 528 C CA . GLU A 1 69 ? -10.093 3.645 -2.657 1.00 79.69 69 GLU A CA 1
ATOM 529 C C . GLU A 1 69 ? -10.175 2.612 -1.534 1.00 79.69 69 GLU A C 1
ATOM 531 O O . GLU A 1 69 ? -11.135 2.617 -0.768 1.00 79.69 69 GLU A O 1
ATOM 536 N N . ARG A 1 70 ? -9.120 1.814 -1.354 1.00 81.38 70 ARG A N 1
ATOM 537 C CA . ARG A 1 70 ? -9.006 0.882 -0.234 1.00 81.38 70 ARG A CA 1
ATOM 538 C C . ARG A 1 70 ? -8.890 1.594 1.111 1.00 81.38 70 ARG A C 1
ATOM 540 O O . ARG A 1 70 ? -9.479 1.123 2.073 1.00 81.38 70 ARG A O 1
ATOM 547 N N . LEU A 1 71 ? -8.187 2.725 1.184 1.00 83.06 71 LEU A N 1
ATOM 548 C CA . LEU A 1 71 ? -8.142 3.569 2.381 1.00 83.06 71 LEU A CA 1
ATOM 549 C C . LEU A 1 71 ? -9.533 4.095 2.725 1.00 83.06 71 LEU A C 1
ATOM 551 O O . LEU A 1 71 ? -9.960 3.914 3.853 1.00 83.06 71 LEU A O 1
ATOM 555 N N . ARG A 1 72 ? -10.273 4.642 1.753 1.00 88.62 72 ARG A N 1
ATOM 556 C CA . ARG A 1 72 ? -11.654 5.098 1.975 1.00 88.62 72 ARG A CA 1
ATOM 557 C C . ARG A 1 72 ? -12.578 3.977 2.431 1.00 88.62 72 ARG A C 1
ATOM 559 O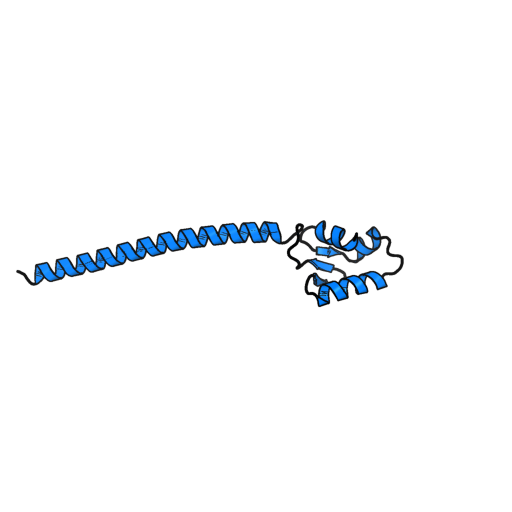 O . ARG A 1 72 ? -13.410 4.196 3.302 1.00 88.62 72 ARG A O 1
ATOM 566 N N . TYR A 1 73 ? -12.444 2.792 1.840 1.00 91.25 73 TYR A N 1
ATOM 567 C CA . TYR A 1 73 ? -13.205 1.621 2.266 1.00 91.25 73 TYR A CA 1
ATOM 568 C C . TYR A 1 73 ? -12.882 1.248 3.719 1.00 91.25 73 TYR A C 1
ATOM 570 O O . TYR A 1 73 ? -13.794 1.069 4.516 1.00 91.25 73 TYR A O 1
ATOM 578 N N . LEU A 1 74 ? -11.596 1.192 4.077 1.00 91.31 74 LEU A N 1
ATOM 579 C CA . LEU A 1 74 ? -11.165 0.873 5.438 1.00 91.31 74 LEU A CA 1
ATOM 580 C C . LEU A 1 74 ? -11.587 1.947 6.449 1.00 91.31 74 LEU A C 1
ATOM 582 O O . LEU A 1 74 ? -11.971 1.605 7.559 1.00 91.31 74 LEU A O 1
ATOM 586 N N . GLU A 1 75 ? -11.547 3.229 6.080 1.00 93.69 75 GLU A N 1
ATOM 587 C CA . GLU A 1 75 ? -12.046 4.328 6.917 1.00 93.69 75 GLU A CA 1
ATOM 588 C C . GLU A 1 75 ? -13.550 4.182 7.189 1.00 93.69 75 GLU A C 1
ATOM 590 O O . GLU A 1 75 ? -13.971 4.290 8.339 1.00 93.69 75 GLU A O 1
ATOM 595 N N . ALA A 1 76 ? -14.347 3.865 6.163 1.00 94.62 76 ALA A N 1
ATOM 596 C CA . ALA A 1 76 ? -15.780 3.612 6.322 1.00 94.62 76 ALA A CA 1
ATOM 597 C C . ALA A 1 76 ? -16.061 2.360 7.174 1.00 94.62 76 ALA A C 1
ATOM 599 O O . ALA A 1 76 ? -16.970 2.365 8.001 1.00 94.62 76 ALA A O 1
ATOM 600 N N . GLU A 1 77 ? -15.266 1.300 7.005 1.00 95.25 77 GLU A N 1
ATOM 601 C CA . GLU A 1 77 ? -15.383 0.074 7.800 1.00 95.25 77 GLU A CA 1
ATOM 602 C C . GLU A 1 77 ? -15.034 0.321 9.277 1.00 95.25 77 GLU A C 1
ATOM 604 O O . GLU A 1 77 ? -15.714 -0.194 10.162 1.00 95.25 77 GLU A O 1
ATOM 609 N N . ILE A 1 78 ? -14.029 1.156 9.564 1.00 95.94 78 ILE A N 1
ATOM 610 C CA . ILE A 1 78 ? -13.708 1.582 10.934 1.00 95.94 78 ILE A CA 1
ATOM 611 C C . ILE A 1 78 ? -14.890 2.337 11.550 1.00 95.94 78 ILE A C 1
ATOM 613 O O . ILE A 1 78 ? -15.286 2.024 12.671 1.00 95.94 78 ILE A O 1
ATOM 617 N N . GLU A 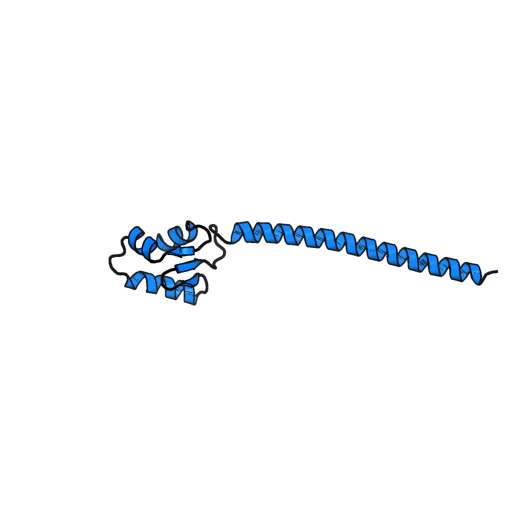1 79 ? -15.481 3.288 10.825 1.00 96.69 79 GLU A N 1
ATOM 618 C CA . GLU A 1 79 ? -16.624 4.062 11.324 1.00 96.69 79 GLU A CA 1
ATOM 619 C C . GLU A 1 79 ? -17.843 3.166 11.615 1.00 96.69 79 GLU A C 1
ATOM 621 O O . GLU A 1 79 ? -18.483 3.299 12.661 1.00 96.69 79 GLU A O 1
ATOM 626 N N . GLU A 1 80 ? -18.135 2.193 10.744 1.00 97.06 80 GLU A N 1
ATOM 627 C CA . GLU A 1 80 ? -19.205 1.214 10.970 1.00 97.06 80 GLU A CA 1
ATOM 628 C C . GLU A 1 80 ? -18.941 0.354 12.216 1.00 97.06 80 GLU A C 1
ATOM 630 O O . GLU A 1 80 ? -19.838 0.140 13.043 1.00 97.06 80 GLU A O 1
ATOM 635 N N . LEU A 1 81 ? -17.703 -0.121 12.378 1.00 96.62 81 LEU A N 1
ATOM 636 C CA . LEU A 1 81 ? -17.303 -0.918 13.535 1.00 96.62 81 LEU A CA 1
ATOM 637 C C . LEU A 1 81 ? -17.401 -0.119 14.840 1.00 96.62 81 LEU A C 1
ATOM 639 O O . LEU A 1 81 ? -17.908 -0.655 15.825 1.00 96.62 81 LEU A O 1
ATOM 643 N N . GLU A 1 82 ? -17.016 1.159 14.846 1.00 97.06 82 GLU A N 1
ATOM 644 C CA . GLU A 1 82 ? -17.151 2.030 16.020 1.00 97.06 82 GLU A CA 1
ATOM 645 C C . GLU A 1 82 ? -18.616 2.245 16.430 1.00 97.06 82 GLU A C 1
ATOM 647 O O . GLU A 1 82 ? -18.940 2.266 17.622 1.00 97.06 82 GLU A O 1
ATOM 652 N N . IL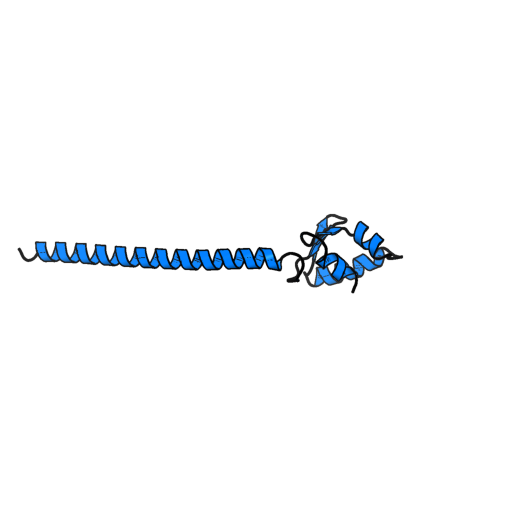E A 1 83 ? -19.529 2.403 15.465 1.00 96.94 83 ILE A N 1
ATOM 653 C CA . ILE A 1 83 ? -20.969 2.516 15.751 1.00 96.94 83 ILE A CA 1
ATOM 654 C C . ILE A 1 83 ? -21.477 1.222 16.392 1.00 96.94 83 ILE A C 1
ATOM 656 O O . ILE A 1 83 ? -22.213 1.256 17.382 1.00 96.94 83 ILE A O 1
ATOM 660 N N . LYS A 1 84 ? -21.058 0.075 15.854 1.00 96.19 84 LYS A N 1
ATOM 661 C CA . LYS A 1 84 ? -21.466 -1.238 16.354 1.00 96.19 84 LYS A CA 1
ATOM 662 C C . LYS A 1 84 ? -20.925 -1.521 17.754 1.00 96.19 84 LYS A C 1
ATOM 664 O O . LYS A 1 84 ? -21.641 -2.089 18.576 1.00 96.19 84 LYS A O 1
ATOM 669 N N . GLU A 1 85 ? -19.694 -1.108 18.042 1.00 96.88 85 GLU A N 1
ATOM 670 C CA . GLU A 1 85 ? -19.103 -1.203 19.378 1.00 96.88 85 GLU A CA 1
ATOM 671 C C . GLU A 1 85 ? -19.886 -0.356 20.392 1.00 96.88 85 GLU A C 1
ATOM 673 O O . GLU A 1 85 ? -20.277 -0.866 21.443 1.00 96.88 85 GLU A O 1
ATOM 678 N N . LYS A 1 86 ? -20.227 0.893 20.041 1.00 96.62 86 LYS A N 1
ATOM 679 C CA . LYS A 1 86 ? -21.047 1.774 20.894 1.00 96.62 86 LYS A CA 1
ATOM 680 C C . LYS A 1 86 ? -22.419 1.181 21.208 1.00 96.62 86 LYS A C 1
ATOM 682 O O . LYS A 1 86 ? -22.876 1.271 22.347 1.00 96.62 86 LYS A O 1
ATOM 687 N N . GLU A 1 87 ? -23.071 0.576 20.220 1.00 97.12 87 GLU A N 1
ATOM 688 C CA . GLU A 1 87 ? -24.362 -0.093 20.406 1.00 97.12 87 GLU A CA 1
ATOM 689 C C . GLU A 1 87 ? -24.241 -1.275 21.383 1.00 97.12 87 GLU A C 1
ATOM 691 O O . GLU A 1 87 ? -25.034 -1.408 22.318 1.00 97.12 87 GLU A O 1
ATOM 696 N N . LEU A 1 88 ? -23.208 -2.107 21.224 1.00 96.62 88 LEU A N 1
ATOM 697 C CA . LEU A 1 88 ? -22.954 -3.232 22.126 1.00 96.62 88 LEU A CA 1
ATOM 698 C C . LEU A 1 88 ? -22.676 -2.768 23.563 1.00 96.62 88 LEU A C 1
ATOM 700 O O . LEU A 1 88 ? -23.187 -3.372 24.512 1.00 96.62 88 LEU A O 1
ATOM 704 N N . ASP A 1 89 ? -21.924 -1.683 23.740 1.00 96.31 89 ASP A N 1
ATOM 705 C CA . ASP A 1 89 ? -21.670 -1.101 25.058 1.00 96.31 89 ASP A CA 1
ATOM 706 C C . ASP A 1 89 ? -22.946 -0.556 25.715 1.00 96.31 89 ASP A C 1
ATOM 708 O O . ASP A 1 89 ? -23.160 -0.763 26.915 1.00 96.31 89 ASP A O 1
ATOM 712 N N . GLN A 1 90 ? -23.843 0.071 24.947 1.00 96.12 90 GLN A N 1
ATOM 713 C CA . GLN A 1 90 ? -25.145 0.507 25.461 1.00 96.12 90 GLN A CA 1
ATOM 714 C C . GLN A 1 90 ? -26.009 -0.674 25.907 1.00 96.12 90 GLN A C 1
ATOM 716 O O . GLN A 1 90 ? -26.566 -0.652 27.008 1.00 96.12 90 GLN A O 1
ATOM 721 N N . GLN A 1 91 ? -26.088 -1.731 25.098 1.00 95.62 91 GLN A N 1
ATOM 722 C CA . GLN A 1 91 ? -26.847 -2.935 25.443 1.00 95.62 91 GLN A CA 1
ATOM 723 C C . GLN A 1 91 ? -26.292 -3.608 26.701 1.00 95.62 91 GLN A C 1
ATOM 725 O O . GLN A 1 91 ? -27.049 -4.019 27.584 1.00 95.62 91 GLN A O 1
ATOM 730 N N . LYS A 1 92 ? -24.963 -3.668 26.832 1.00 95.25 92 LYS A N 1
ATOM 731 C CA . LYS A 1 92 ? -24.289 -4.191 28.023 1.00 95.25 92 LYS A CA 1
ATOM 732 C C . LYS A 1 92 ? -24.646 -3.386 29.270 1.00 95.25 92 LYS A C 1
ATOM 734 O O . LYS A 1 92 ? -24.993 -3.984 30.289 1.00 95.25 92 LYS A O 1
ATOM 739 N N . LEU A 1 93 ? -24.600 -2.056 29.192 1.00 94.94 93 LEU A N 1
ATOM 740 C CA . LEU A 1 93 ? -24.990 -1.178 30.299 1.00 94.94 93 LEU A CA 1
ATOM 741 C C . LEU A 1 93 ? -26.458 -1.378 30.683 1.00 94.94 93 LEU A C 1
ATOM 743 O O . LEU A 1 93 ? -26.775 -1.505 31.867 1.00 94.94 93 LEU A O 1
ATOM 747 N N . TRP A 1 94 ? -27.346 -1.464 29.693 1.00 94.00 94 TRP A N 1
ATOM 748 C CA . TRP A 1 94 ? -28.772 -1.672 29.924 1.00 94.00 94 TRP A CA 1
ATOM 749 C C . TRP A 1 94 ? -29.048 -2.996 30.642 1.00 94.00 94 TRP A C 1
ATOM 751 O O . TRP A 1 94 ? -29.756 -3.026 31.650 1.00 94.00 94 TRP A O 1
ATOM 761 N N . LEU A 1 95 ? -28.426 -4.086 30.185 1.00 93.00 95 LEU A N 1
ATOM 762 C CA . LEU A 1 95 ? -28.546 -5.398 30.820 1.00 93.00 95 LEU A CA 1
ATOM 763 C C . LEU A 1 95 ? -27.988 -5.394 32.246 1.00 93.00 95 LEU A C 1
ATOM 765 O O . LEU A 1 95 ? -28.623 -5.930 33.155 1.00 93.00 95 LEU A O 1
ATOM 769 N N . GLN A 1 96 ? -26.834 -4.762 32.471 1.00 93.19 96 GLN A N 1
ATOM 770 C CA . GLN A 1 96 ? -26.255 -4.633 33.810 1.00 93.19 96 GLN A CA 1
ATOM 771 C C . GLN A 1 96 ? -27.187 -3.873 34.760 1.00 93.19 96 GLN A C 1
ATOM 773 O O . GLN A 1 96 ? -27.408 -4.324 35.887 1.00 93.19 96 GLN A O 1
ATOM 778 N N . GLN A 1 97 ? -27.779 -2.766 34.302 1.00 91.81 97 GLN A N 1
ATOM 779 C CA . GLN A 1 97 ? -28.727 -1.994 35.099 1.00 91.81 97 GLN A CA 1
ATOM 780 C C . GLN A 1 97 ? -30.020 -2.776 35.360 1.00 91.81 97 GLN A C 1
ATOM 782 O O . GLN A 1 97 ? -30.508 -2.789 36.487 1.00 91.81 97 GLN A O 1
ATOM 787 N N . SER A 1 98 ? -30.548 -3.487 34.360 1.00 92.12 98 SER A N 1
ATOM 788 C CA . SER A 1 98 ? -31.734 -4.333 34.524 1.00 92.12 98 SER A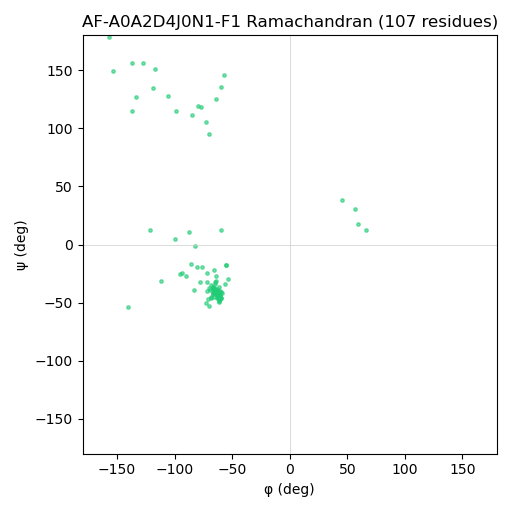 CA 1
ATOM 789 C C . SER A 1 98 ? -31.501 -5.440 35.552 1.00 92.12 98 SER A C 1
ATOM 791 O O . SER A 1 98 ? -32.360 -5.676 36.400 1.00 92.12 98 SER A O 1
ATOM 793 N N . ILE A 1 99 ? -30.341 -6.105 35.514 1.00 90.38 99 ILE A N 1
ATOM 794 C CA . ILE A 1 99 ? -29.975 -7.133 36.498 1.00 90.38 99 ILE A CA 1
ATOM 795 C C . ILE A 1 99 ? -29.886 -6.522 37.898 1.00 90.38 99 ILE A C 1
ATOM 797 O O . ILE A 1 99 ? -30.343 -7.136 38.863 1.00 90.38 99 ILE A O 1
ATOM 801 N N . LYS A 1 100 ? -29.305 -5.323 38.021 1.00 90.31 100 LYS A N 1
ATOM 802 C CA . LYS A 1 100 ? -29.208 -4.615 39.300 1.00 90.31 100 LYS A CA 1
ATOM 803 C C . LYS A 1 100 ? -30.593 -4.297 39.870 1.00 90.31 100 LYS A C 1
ATOM 805 O O . LYS A 1 100 ? -30.856 -4.665 41.009 1.00 90.31 100 LYS A O 1
ATOM 810 N N . ASN A 1 101 ? -31.481 -3.718 39.063 1.00 87.75 101 ASN A N 1
ATOM 811 C CA . ASN A 1 101 ? -32.841 -3.367 39.479 1.00 87.75 101 ASN A CA 1
ATOM 812 C C . ASN A 1 101 ? -33.632 -4.604 39.943 1.00 87.75 101 ASN A C 1
ATOM 814 O O . ASN A 1 101 ? -34.221 -4.588 41.017 1.00 87.75 101 ASN A O 1
ATOM 818 N N . VAL A 1 102 ? -33.580 -5.709 39.184 1.00 87.56 102 VAL A N 1
ATOM 819 C CA . VAL A 1 102 ? -34.269 -6.962 39.556 1.00 87.56 102 VAL A CA 1
ATOM 820 C C . VAL A 1 102 ? -33.714 -7.549 40.860 1.00 87.56 102 VAL A C 1
ATOM 822 O O . VAL A 1 102 ? -34.478 -8.059 41.679 1.00 87.56 102 VAL A O 1
ATOM 825 N N . LYS A 1 103 ? -32.394 -7.473 41.083 1.00 82.69 103 LYS A N 1
ATOM 826 C CA . LYS A 1 103 ? -31.790 -7.912 42.350 1.00 82.69 103 LYS A CA 1
ATOM 827 C C . LYS A 1 103 ? -32.234 -7.040 43.524 1.00 82.69 103 LYS A C 1
ATOM 829 O O . LYS A 1 103 ? -32.585 -7.589 44.563 1.00 82.69 103 LYS A O 1
ATOM 834 N N . GLU A 1 104 ? -32.245 -5.720 43.375 1.00 75.62 104 GLU A N 1
ATOM 835 C CA . GLU A 1 104 ? -32.665 -4.798 44.439 1.00 75.62 104 GLU A CA 1
ATOM 836 C C . GLU A 1 104 ? -34.158 -4.960 44.790 1.00 75.62 104 GLU A C 1
ATOM 838 O O . GLU A 1 104 ? -34.500 -5.008 45.972 1.00 75.62 104 GLU A O 1
ATOM 843 N N . ASP A 1 105 ? -35.033 -5.186 43.804 1.00 69.81 105 A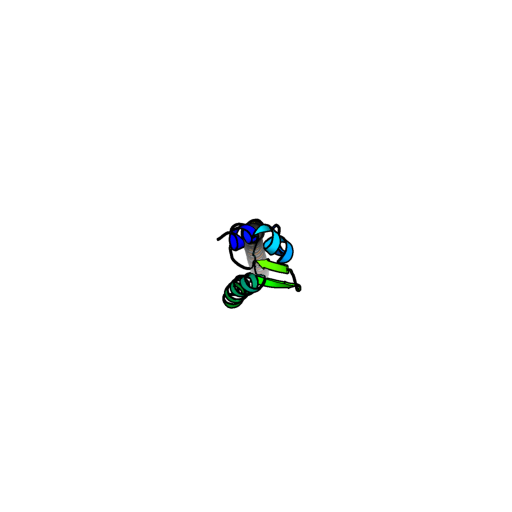SP A N 1
ATOM 844 C CA . ASP A 1 105 ? -36.459 -5.477 44.035 1.00 69.81 105 ASP A CA 1
ATOM 845 C C . ASP A 1 105 ? -36.698 -6.806 44.772 1.00 69.81 105 ASP A C 1
ATOM 847 O O . ASP A 1 105 ? -37.649 -6.932 45.542 1.00 69.81 105 ASP A O 1
ATOM 851 N N . SER A 1 106 ? -35.836 -7.807 44.562 1.00 67.06 106 SER A N 1
ATOM 852 C CA . SER A 1 106 ? -35.919 -9.091 45.273 1.00 67.06 106 SER A CA 1
ATOM 853 C C . SER A 1 106 ? -35.422 -9.032 46.722 1.00 67.06 106 SER A C 1
ATOM 855 O O . SER A 1 106 ? -35.764 -9.908 47.509 1.00 67.06 106 SER A O 1
ATOM 857 N N . ILE A 1 107 ? -34.628 -8.013 47.072 1.00 61.12 107 ILE A N 1
ATOM 858 C CA . ILE A 1 107 ? -34.090 -7.793 48.425 1.00 61.12 107 ILE A CA 1
ATOM 859 C C . ILE A 1 107 ? -35.046 -6.930 49.268 1.00 61.12 107 ILE A C 1
ATOM 861 O O . ILE A 1 107 ? -35.068 -7.057 50.488 1.00 61.12 107 ILE A O 1
ATOM 865 N N . ASN A 1 108 ? -35.853 -6.074 48.632 1.00 56.28 108 ASN A N 1
ATOM 866 C CA . ASN A 1 108 ? -36.807 -5.177 49.298 1.00 56.28 108 ASN A CA 1
ATOM 867 C C . ASN A 1 108 ? -38.201 -5.798 49.553 1.00 56.28 108 ASN A C 1
ATOM 869 O O . ASN A 1 108 ? -39.133 -5.073 49.909 1.00 56.28 108 ASN A O 1
ATOM 873 N N . LYS A 1 109 ? -38.357 -7.113 49.367 1.00 46.28 109 LYS A N 1
ATOM 874 C CA . LYS A 1 109 ? -39.578 -7.888 49.646 1.00 46.28 109 LYS A CA 1
ATOM 875 C C . LYS A 1 109 ? -39.348 -8.868 50.787 1.00 46.28 109 LYS A C 1
ATOM 877 O O . LYS A 1 109 ? -40.290 -9.019 51.594 1.00 46.28 109 LYS A O 1
#

Solvent-accessible surface area (backbone atoms only — not comparable to full-atom values): 6090 Å² total; per-residue (Å²): 113,67,71,60,51,51,38,42,69,18,71,83,11,45,34,48,51,62,64,50,42,62,74,65,64,52,92,51,78,68,60,55,52,60,53,49,53,53,36,40,73,69,60,35,32,46,80,76,47,101,53,28,36,31,58,61,46,95,44,102,43,44,54,49,64,60,50,49,51,51,47,52,51,50,53,52,51,49,54,53,50,54,53,52,51,52,52,52,53,50,53,51,50,51,52,52,51,51,53,49,53,56,52,54,59,68,71,76,108